Protein AF-D2EF25-F1 (afdb_monomer)

Sequence (91 aa):
MKTSRKYRVGRKSLLSLSIIGAAVGIMIIAIITFNYISFADSGFYYNGVKIGGSTLSHQIDDDIYIIAVAVVLVCSSLFLLIKSLRNKRHQ

Solvent-accessible surface area (backbone atoms only — not comparable to full-atom values): 5177 Å² total; per-residue (Å²): 136,87,83,77,79,72,81,77,72,49,72,69,58,53,47,52,51,20,52,51,37,31,52,54,20,52,50,53,48,50,53,53,52,49,50,52,53,51,52,68,73,64,56,45,61,58,97,88,40,78,52,61,63,66,62,46,53,56,51,49,60,59,48,50,55,54,43,51,52,25,50,51,40,26,51,53,16,50,51,52,42,51,52,56,55,55,63,58,75,81,111

Mean predicted aligned erro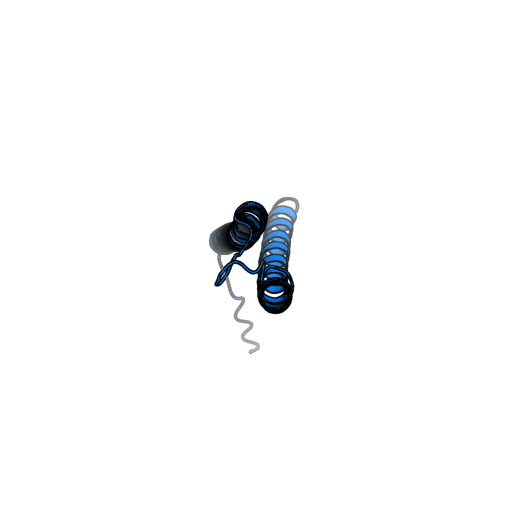r: 11.47 Å

Secondary structure (DSSP, 8-state):
----------HHHHHHHHHHHHHHHHHHHHHHHHHHHHHHHH--EETTEE-TTHHHHHHHHHHHHHHHHHHHHHHHHHHHHHHHHHTTTT-

Organism: NCBI:txid662760

pLDDT: mean 72.06, std 13.8, range [38.28, 90.94]

Structure (mmCIF, N/CA/C/O backbone):
data_AF-D2EF25-F1
#
_entry.id   AF-D2EF25-F1
#
loop_
_atom_site.group_PDB
_atom_site.id
_atom_site.type_symbol
_atom_site.label_atom_id
_atom_site.label_alt_id
_atom_site.label_comp_id
_atom_site.label_asym_id
_atom_site.label_entity_id
_atom_site.label_seq_id
_atom_site.pdbx_PDB_ins_code
_atom_site.Cartn_x
_atom_site.Cartn_y
_atom_site.Cartn_z
_atom_site.occupancy
_atom_site.B_iso_or_equiv
_atom_site.auth_seq_id
_atom_site.auth_comp_id
_atom_site.auth_asym_id
_atom_site.auth_atom_id
_atom_site.pdbx_PDB_model_num
ATOM 1 N N . MET A 1 1 ? -35.337 -18.819 22.976 1.00 38.28 1 MET A N 1
ATOM 2 C CA . MET A 1 1 ? -33.986 -18.383 23.409 1.00 38.28 1 MET A CA 1
ATOM 3 C C . MET A 1 1 ? -33.208 -17.879 22.195 1.00 38.28 1 MET A C 1
ATOM 5 O O . MET A 1 1 ? -32.850 -18.682 21.349 1.00 38.28 1 MET A O 1
ATOM 9 N N . LYS A 1 2 ? -32.999 -16.561 22.049 1.00 38.66 2 LYS A N 1
ATOM 10 C CA . LYS A 1 2 ? -32.172 -15.987 20.968 1.00 38.66 2 LYS A CA 1
ATOM 11 C C . LYS A 1 2 ? -30.726 -15.880 21.460 1.00 38.66 2 LYS A C 1
ATOM 13 O O . LYS A 1 2 ? -30.382 -14.946 22.178 1.00 38.66 2 LYS A O 1
ATOM 18 N N . THR A 1 3 ? -29.883 -16.844 21.101 1.00 46.19 3 THR A N 1
ATOM 19 C CA . THR A 1 3 ? -28.446 -16.825 21.407 1.00 46.19 3 THR A CA 1
ATOM 20 C C . THR A 1 3 ? -27.731 -15.836 20.488 1.00 46.19 3 THR A C 1
ATOM 22 O O . THR A 1 3 ? -27.136 -16.209 19.481 1.00 46.19 3 THR A O 1
ATOM 25 N N . SER A 1 4 ? -27.788 -14.548 20.824 1.00 46.88 4 SER A N 1
ATOM 26 C CA . SER A 1 4 ? -26.919 -13.546 20.209 1.00 46.88 4 SER A CA 1
ATOM 27 C C . SER A 1 4 ? -25.520 -13.693 20.820 1.00 46.88 4 SER A C 1
ATOM 29 O O . SER A 1 4 ? -25.204 -13.085 21.844 1.00 46.88 4 SER A O 1
ATOM 31 N N . ARG A 1 5 ? -24.681 -14.560 20.232 1.00 46.47 5 ARG A N 1
ATOM 32 C CA . ARG A 1 5 ? -23.237 -14.581 20.518 1.00 46.47 5 ARG A CA 1
ATOM 33 C C . ARG A 1 5 ? -22.660 -13.254 20.028 1.00 46.47 5 ARG A C 1
ATOM 35 O O . ARG A 1 5 ? -22.271 -13.115 18.875 1.00 46.47 5 ARG A O 1
ATOM 42 N N . LYS A 1 6 ? -22.628 -12.252 20.908 1.00 49.59 6 LYS A N 1
ATOM 43 C CA . LYS A 1 6 ? -21.829 -11.043 20.702 1.00 49.59 6 LYS A CA 1
ATOM 44 C C . LYS A 1 6 ? -20.372 -11.485 20.601 1.00 49.59 6 LYS A C 1
ATOM 46 O O . LYS A 1 6 ? -19.784 -11.872 21.609 1.00 49.59 6 LYS A O 1
ATOM 51 N N . TYR A 1 7 ? -19.805 -11.432 19.400 1.00 54.47 7 TYR A N 1
ATOM 52 C CA . TYR A 1 7 ? -18.371 -11.552 19.168 1.00 54.47 7 TYR A CA 1
ATOM 53 C C . TYR A 1 7 ? -17.664 -10.465 19.995 1.00 54.47 7 TYR A C 1
ATOM 55 O O . TYR A 1 7 ? -17.551 -9.314 19.578 1.00 54.47 7 TYR A O 1
ATOM 63 N N . ARG A 1 8 ? -17.236 -10.800 21.218 1.00 52.06 8 ARG A N 1
ATOM 64 C CA . ARG A 1 8 ? -16.350 -9.962 22.036 1.00 52.06 8 ARG A CA 1
ATOM 65 C C . ARG A 1 8 ? -14.936 -10.094 21.474 1.00 52.06 8 ARG A C 1
ATOM 67 O O . ARG A 1 8 ? -14.050 -10.634 22.123 1.00 52.06 8 ARG A O 1
ATOM 74 N N . VAL A 1 9 ? -14.716 -9.599 20.259 1.00 58.94 9 VAL A N 1
ATOM 75 C CA . VAL A 1 9 ? -13.355 -9.276 19.830 1.00 58.94 9 VAL A CA 1
ATOM 76 C C . VAL A 1 9 ? -12.934 -8.120 20.733 1.00 58.94 9 VAL A C 1
ATOM 78 O O . VAL A 1 9 ? -13.530 -7.041 20.690 1.00 58.94 9 VAL A O 1
ATOM 81 N N . GLY A 1 10 ? -12.022 -8.376 21.674 1.00 61.66 10 GLY A N 1
ATOM 82 C CA . GLY A 1 10 ? -11.612 -7.370 22.651 1.00 61.66 10 GLY A CA 1
ATOM 83 C C . GLY A 1 10 ? -11.160 -6.099 21.930 1.00 61.66 10 GLY A C 1
ATOM 84 O O . GLY A 1 10 ? -10.426 -6.182 20.952 1.00 61.66 10 GLY A O 1
ATOM 85 N N . ARG A 1 11 ? -11.576 -4.911 22.392 1.00 63.16 11 ARG A N 1
ATOM 86 C CA . ARG A 1 11 ? -11.231 -3.622 21.747 1.00 63.16 11 ARG A CA 1
ATOM 87 C C . ARG A 1 11 ? -9.729 -3.473 21.449 1.00 63.16 11 ARG A C 1
ATOM 89 O 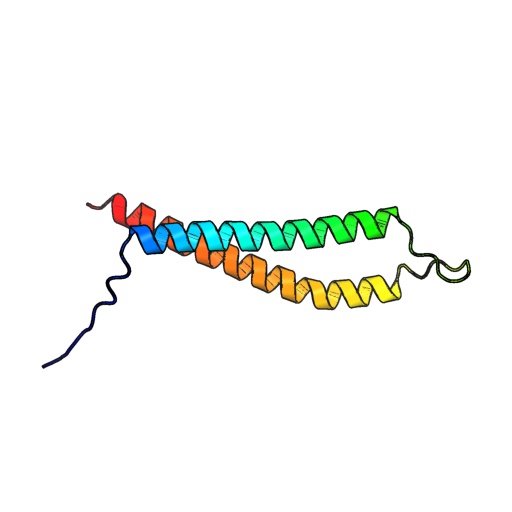O . ARG A 1 11 ? -9.371 -2.888 20.434 1.00 63.16 11 ARG A O 1
ATOM 96 N N . LYS A 1 12 ? -8.863 -4.034 22.304 1.00 66.38 12 LYS A N 1
ATOM 97 C CA . LYS A 1 12 ? -7.405 -4.081 22.095 1.00 66.38 12 LYS A CA 1
ATOM 98 C C . LYS A 1 12 ? -7.011 -4.891 20.849 1.00 66.38 12 LYS A C 1
ATOM 100 O O . LYS A 1 12 ? -6.158 -4.444 20.099 1.00 66.38 12 LYS A O 1
ATOM 105 N N . SER A 1 13 ? -7.683 -6.017 20.606 1.00 70.19 13 SER A N 1
ATOM 106 C CA . SER A 1 13 ? -7.485 -6.879 19.433 1.00 70.19 13 SER A CA 1
ATOM 107 C C . SER A 1 13 ? -7.987 -6.225 18.136 1.00 70.19 13 SER A C 1
ATOM 109 O O . SER A 1 13 ? -7.348 -6.356 17.098 1.00 70.19 13 SER A O 1
ATOM 111 N N . LEU A 1 14 ? -9.073 -5.444 18.190 1.00 71.88 14 LEU A N 1
ATOM 112 C CA . LEU A 1 14 ? -9.544 -4.662 17.035 1.00 71.88 14 LEU A CA 1
ATOM 113 C C . LEU A 1 14 ? -8.579 -3.528 16.660 1.00 71.88 14 LEU A C 1
ATOM 115 O O . LEU A 1 14 ? -8.326 -3.305 15.479 1.00 71.88 14 LEU A O 1
ATOM 119 N N . LEU A 1 15 ? -8.023 -2.830 17.656 1.00 77.19 15 LEU A N 1
ATOM 120 C CA . LEU A 1 15 ? -7.027 -1.782 17.419 1.00 77.19 15 LEU A CA 1
ATOM 121 C C . LEU A 1 15 ? -5.737 -2.358 16.827 1.00 77.19 15 LEU A C 1
ATOM 123 O O . LEU A 1 15 ? -5.263 -1.839 15.820 1.00 77.19 15 LEU A O 1
ATOM 127 N N . SER A 1 16 ? -5.209 -3.452 17.384 1.00 80.00 16 SER A N 1
ATOM 128 C CA . SER A 1 16 ? -4.009 -4.096 16.836 1.00 80.00 16 SER A CA 1
ATOM 129 C C . SER A 1 16 ? -4.225 -4.572 15.401 1.00 80.00 16 SER A C 1
ATOM 131 O O . SER A 1 16 ? -3.371 -4.338 14.554 1.00 80.00 16 SER A O 1
ATOM 133 N N . LEU A 1 17 ? -5.388 -5.163 15.104 1.00 78.75 17 LEU A N 1
ATOM 134 C CA . LEU A 1 17 ? -5.711 -5.625 13.755 1.00 78.75 17 LEU A CA 1
ATOM 135 C C . LEU A 1 17 ? -5.795 -4.458 12.758 1.00 78.75 17 LEU A C 1
ATOM 137 O O . LEU A 1 17 ? -5.277 -4.566 11.653 1.00 78.75 17 LEU A O 1
ATOM 141 N N . SER A 1 18 ? -6.382 -3.325 13.164 1.00 83.12 18 SER A N 1
ATOM 142 C CA . SER A 1 18 ? -6.443 -2.127 12.317 1.00 83.12 18 SER A CA 1
ATOM 143 C C . SER A 1 18 ? -5.068 -1.503 12.056 1.00 83.12 18 SER A C 1
ATOM 145 O O . SER A 1 18 ? -4.785 -1.080 10.942 1.00 83.12 18 SER A O 1
ATOM 147 N N . ILE A 1 19 ? -4.181 -1.478 13.054 1.00 84.50 19 ILE A N 1
ATOM 148 C CA . ILE A 1 19 ? -2.830 -0.926 12.886 1.00 84.50 19 ILE A CA 1
ATOM 149 C C . ILE A 1 19 ? -2.012 -1.817 11.949 1.00 84.50 19 ILE A C 1
ATOM 151 O O . ILE A 1 19 ? -1.371 -1.312 11.032 1.00 84.50 19 ILE A O 1
ATOM 155 N N . ILE A 1 20 ? -2.082 -3.138 12.139 1.00 87.44 20 ILE A N 1
ATOM 156 C CA . ILE A 1 20 ? -1.384 -4.107 11.287 1.00 87.44 20 ILE A CA 1
ATOM 157 C C . ILE A 1 20 ? -1.911 -4.030 9.849 1.00 87.44 20 ILE A C 1
ATOM 159 O O . ILE A 1 20 ? -1.114 -3.946 8.920 1.00 87.44 20 ILE A O 1
ATOM 163 N N . GLY A 1 21 ? -3.233 -3.991 9.656 1.00 84.56 21 GLY A N 1
ATOM 164 C CA . GLY A 1 21 ? -3.835 -3.874 8.326 1.00 84.56 21 GLY A CA 1
ATOM 165 C C . GLY A 1 21 ? -3.422 -2.593 7.595 1.00 84.56 21 GLY A C 1
ATOM 166 O O . GLY A 1 21 ? -3.054 -2.645 6.424 1.00 84.56 21 GLY A O 1
ATOM 167 N N . ALA A 1 22 ? -3.390 -1.452 8.290 1.00 86.06 22 ALA A N 1
ATOM 168 C CA . ALA A 1 22 ? -2.907 -0.201 7.709 1.00 86.06 22 ALA A CA 1
ATOM 169 C C . ALA A 1 22 ? -1.409 -0.262 7.353 1.00 86.06 22 ALA A C 1
ATOM 171 O O . ALA A 1 22 ? -1.028 0.148 6.259 1.00 86.06 22 ALA A O 1
ATOM 172 N N . ALA A 1 23 ? -0.571 -0.809 8.241 1.00 87.25 23 ALA A N 1
ATOM 173 C CA . ALA A 1 23 ? 0.869 -0.931 8.011 1.00 87.25 23 ALA A CA 1
ATOM 174 C C . ALA A 1 23 ? 1.191 -1.831 6.807 1.00 87.25 23 ALA A C 1
ATOM 176 O O . ALA A 1 23 ? 1.989 -1.450 5.953 1.00 87.25 23 ALA A O 1
ATOM 177 N N . VAL A 1 24 ? 0.529 -2.989 6.702 1.00 90.00 24 VAL A N 1
ATOM 178 C CA . VAL A 1 24 ? 0.704 -3.921 5.578 1.00 90.00 24 VAL A CA 1
ATOM 179 C C . VAL A 1 24 ? 0.270 -3.277 4.262 1.00 90.00 24 VAL A C 1
ATOM 181 O O . VAL A 1 24 ? 1.005 -3.349 3.280 1.00 90.00 24 VAL A O 1
ATOM 184 N N . GLY A 1 25 ? -0.881 -2.598 4.236 1.00 87.06 25 GLY A N 1
ATOM 185 C CA . GLY A 1 25 ? -1.360 -1.935 3.023 1.00 87.06 25 GLY A CA 1
ATOM 186 C C . GLY A 1 25 ? -0.426 -0.820 2.538 1.00 87.06 25 GLY A C 1
ATOM 187 O O . GLY A 1 25 ? -0.115 -0.759 1.351 1.00 87.06 25 GLY A O 1
ATOM 188 N N . ILE A 1 26 ? 0.095 0.008 3.451 1.00 88.12 26 ILE A N 1
ATOM 189 C CA . ILE A 1 26 ? 1.080 1.053 3.118 1.00 88.12 26 ILE A CA 1
ATOM 190 C C . ILE A 1 26 ? 2.384 0.437 2.597 1.00 88.12 26 ILE A C 1
ATOM 192 O O . ILE A 1 26 ? 2.938 0.928 1.616 1.00 88.12 26 ILE A O 1
ATOM 196 N N . MET A 1 27 ? 2.858 -0.650 3.214 1.00 90.94 27 MET A N 1
ATOM 197 C 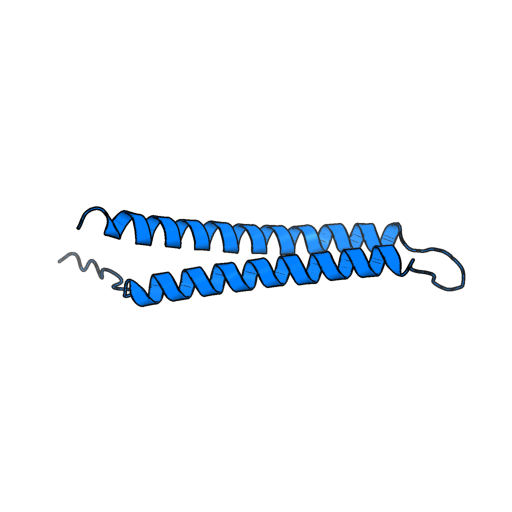CA . MET A 1 27 ? 4.076 -1.341 2.785 1.00 90.94 27 MET A CA 1
ATOM 198 C C . MET A 1 27 ? 3.953 -1.870 1.350 1.00 90.94 27 MET A C 1
ATOM 200 O O . MET A 1 27 ? 4.868 -1.678 0.554 1.00 90.94 27 MET A O 1
ATOM 204 N N . ILE A 1 28 ? 2.819 -2.485 1.000 1.00 86.88 28 ILE A N 1
ATOM 205 C CA . ILE A 1 28 ? 2.562 -2.994 -0.357 1.00 86.88 28 ILE A CA 1
ATOM 206 C C . ILE A 1 28 ? 2.591 -1.849 -1.376 1.00 86.88 28 ILE A C 1
ATOM 208 O O . ILE A 1 28 ? 3.301 -1.939 -2.376 1.00 86.88 28 ILE A O 1
ATOM 212 N N . ILE A 1 29 ? 1.887 -0.747 -1.096 1.00 85.31 29 ILE A N 1
ATOM 213 C CA . ILE A 1 29 ? 1.865 0.433 -1.975 1.00 85.31 29 ILE A CA 1
ATOM 214 C C . ILE A 1 29 ? 3.281 0.999 -2.157 1.00 85.31 29 ILE A C 1
ATOM 216 O O . ILE A 1 29 ? 3.670 1.335 -3.276 1.00 85.31 29 ILE A O 1
ATOM 220 N N . ALA A 1 30 ? 4.071 1.070 -1.081 1.00 85.62 30 ALA A N 1
ATOM 221 C CA . ALA A 1 30 ? 5.437 1.583 -1.127 1.00 85.62 30 ALA A CA 1
ATOM 222 C C . ALA A 1 30 ? 6.372 0.697 -1.965 1.00 85.62 30 ALA A C 1
ATOM 224 O O . ALA A 1 30 ? 7.131 1.227 -2.771 1.00 85.62 30 ALA A O 1
ATOM 225 N N . ILE A 1 31 ? 6.292 -0.632 -1.821 1.00 86.81 31 ILE A N 1
ATOM 226 C CA . ILE A 1 31 ? 7.099 -1.582 -2.606 1.00 86.81 31 ILE A CA 1
ATOM 227 C C . ILE A 1 31 ? 6.773 -1.460 -4.096 1.00 86.81 31 ILE A C 1
ATOM 229 O O . ILE A 1 31 ? 7.682 -1.347 -4.915 1.00 86.81 31 ILE A O 1
ATOM 233 N N . ILE A 1 32 ? 5.484 -1.436 -4.442 1.00 84.19 32 ILE A N 1
ATOM 234 C CA . ILE A 1 32 ? 5.037 -1.313 -5.834 1.00 84.19 32 ILE A CA 1
ATOM 235 C C . ILE A 1 32 ? 5.509 0.022 -6.423 1.00 84.19 32 ILE A C 1
ATOM 237 O O . ILE A 1 32 ? 6.134 0.050 -7.479 1.00 84.19 32 ILE A O 1
ATOM 241 N N . THR A 1 33 ? 5.305 1.126 -5.701 1.00 81.69 33 THR A N 1
ATOM 242 C CA . THR A 1 33 ? 5.751 2.460 -6.137 1.00 81.69 33 THR A CA 1
ATOM 243 C C . THR A 1 33 ? 7.271 2.522 -6.314 1.00 81.69 33 THR A C 1
ATOM 245 O O . THR A 1 33 ? 7.754 3.088 -7.293 1.00 81.69 33 THR A O 1
ATOM 248 N N . PHE A 1 34 ? 8.041 1.919 -5.403 1.00 81.81 34 PHE A N 1
ATOM 249 C CA . PHE A 1 34 ? 9.500 1.879 -5.500 1.00 81.81 34 PHE A CA 1
ATOM 250 C C . PHE A 1 34 ? 9.971 1.069 -6.714 1.00 81.81 34 PHE A C 1
ATOM 252 O O . PHE A 1 34 ? 10.872 1.510 -7.427 1.00 81.81 34 PHE A O 1
ATOM 259 N N . ASN A 1 35 ? 9.322 -0.066 -6.994 1.00 77.38 35 ASN A N 1
ATOM 260 C CA . ASN A 1 35 ? 9.575 -0.832 -8.211 1.00 77.38 35 ASN A CA 1
ATOM 261 C C . ASN A 1 35 ? 9.300 0.018 -9.455 1.00 77.38 35 ASN A C 1
ATOM 263 O O . ASN A 1 35 ? 10.161 0.093 -10.323 1.00 77.38 35 ASN A O 1
ATOM 267 N N . TYR A 1 36 ? 8.179 0.743 -9.518 1.00 73.81 36 TYR A N 1
ATOM 268 C CA . TYR A 1 36 ? 7.891 1.631 -10.649 1.00 73.81 36 TYR A CA 1
ATOM 269 C C . TYR A 1 36 ? 8.945 2.717 -10.859 1.00 73.81 36 TYR A C 1
ATOM 271 O O . TYR A 1 36 ? 9.365 2.952 -11.991 1.00 73.81 36 TYR A O 1
ATOM 279 N N . ILE A 1 37 ? 9.404 3.351 -9.779 1.00 72.25 37 ILE A N 1
ATOM 280 C CA . ILE A 1 37 ? 10.459 4.368 -9.846 1.00 72.25 37 ILE A CA 1
ATOM 281 C C . ILE A 1 37 ? 11.767 3.746 -10.355 1.00 72.25 37 ILE A C 1
ATOM 283 O O . ILE A 1 37 ? 12.398 4.298 -11.253 1.00 72.25 37 ILE A O 1
ATOM 287 N N . SER A 1 38 ? 12.144 2.569 -9.847 1.00 69.94 38 SER A N 1
ATOM 288 C CA . SER A 1 38 ? 13.350 1.857 -10.286 1.00 69.94 38 SER A CA 1
ATOM 289 C C . SER A 1 38 ? 13.269 1.405 -11.750 1.00 69.94 38 SER A C 1
ATOM 291 O O . SER A 1 38 ? 14.255 1.495 -12.481 1.00 69.94 38 SER A O 1
ATOM 293 N N . PHE A 1 39 ? 12.095 0.976 -12.219 1.00 68.00 39 PHE A N 1
ATOM 294 C CA . PHE A 1 39 ? 11.853 0.623 -13.622 1.00 68.00 39 PHE A CA 1
ATOM 295 C C . PHE A 1 39 ? 11.904 1.845 -14.552 1.00 68.00 39 PHE A C 1
ATOM 297 O O . PHE A 1 39 ? 12.437 1.752 -15.660 1.00 68.00 39 PHE A O 1
ATOM 304 N N . ALA A 1 40 ? 11.378 2.990 -14.108 1.00 66.56 40 ALA A N 1
ATOM 305 C CA . ALA A 1 40 ? 11.435 4.239 -14.862 1.00 66.56 40 ALA A CA 1
ATOM 306 C C . ALA A 1 40 ? 12.878 4.745 -15.026 1.00 66.56 40 ALA A C 1
ATOM 308 O O . ALA A 1 40 ? 13.235 5.228 -16.102 1.00 66.56 40 ALA A O 1
ATOM 309 N N . ASP A 1 41 ? 13.702 4.586 -13.987 1.00 68.00 41 ASP A N 1
ATOM 310 C CA . ASP A 1 41 ? 15.103 5.019 -13.970 1.00 68.00 41 ASP A CA 1
ATOM 311 C C . ASP A 1 41 ? 16.030 4.052 -14.730 1.00 68.00 41 ASP A C 1
ATOM 313 O O . ASP A 1 41 ? 16.932 4.466 -15.455 1.00 68.00 41 ASP A O 1
ATOM 317 N N . SER A 1 42 ? 15.767 2.743 -14.644 1.00 61.56 42 SER A N 1
ATOM 318 C CA . SER A 1 42 ? 16.628 1.711 -15.244 1.00 61.56 42 SER A CA 1
ATOM 319 C C . SER A 1 42 ? 16.485 1.551 -16.758 1.00 61.56 42 SER A C 1
ATOM 321 O O . SER A 1 42 ? 17.322 0.878 -17.352 1.00 61.56 42 SER A O 1
ATOM 323 N N . GLY A 1 43 ? 15.476 2.169 -17.388 1.00 59.44 43 GLY A N 1
ATOM 324 C CA . GLY A 1 43 ? 15.269 2.156 -18.837 1.00 59.44 43 GLY A CA 1
ATOM 325 C C . GLY A 1 43 ? 15.408 0.754 -19.435 1.00 59.44 43 GLY A C 1
ATOM 326 O O . GLY A 1 43 ? 16.456 0.416 -19.956 1.00 59.44 43 GLY A O 1
ATOM 327 N N . PHE A 1 44 ? 14.371 -0.081 -19.381 1.00 64.00 44 PHE A N 1
ATOM 328 C CA . PHE A 1 44 ? 14.464 -1.471 -19.847 1.00 64.00 44 PHE A CA 1
ATOM 329 C C . PHE A 1 44 ? 14.896 -1.588 -21.323 1.00 64.00 44 PHE A C 1
ATOM 331 O O . PHE A 1 44 ? 14.108 -1.324 -22.238 1.00 64.00 44 PHE A O 1
ATOM 338 N N . TYR A 1 45 ? 16.143 -2.021 -21.541 1.00 61.75 45 TYR A N 1
ATOM 339 C CA . TYR A 1 45 ? 16.704 -2.382 -22.843 1.00 61.75 45 TYR A CA 1
ATOM 340 C C . TYR A 1 45 ? 16.824 -3.902 -22.941 1.00 61.75 45 TYR A C 1
ATOM 342 O O . TYR A 1 45 ? 17.465 -4.540 -22.109 1.00 61.75 45 TYR A O 1
ATOM 350 N N . TYR A 1 46 ? 16.253 -4.486 -23.988 1.00 57.34 46 TYR A N 1
ATOM 351 C CA . TYR A 1 46 ? 16.478 -5.884 -24.338 1.00 57.34 46 TYR A CA 1
ATOM 352 C C . TYR A 1 46 ? 17.029 -5.917 -25.758 1.00 57.34 46 TYR A C 1
ATOM 354 O O . TYR A 1 46 ? 16.434 -5.355 -26.679 1.00 57.34 46 TYR A O 1
ATOM 362 N N . ASN A 1 47 ? 18.204 -6.523 -25.925 1.00 64.75 47 ASN A N 1
ATOM 363 C CA . ASN A 1 47 ? 18.907 -6.603 -27.206 1.00 64.75 47 ASN A CA 1
ATOM 364 C C . ASN A 1 47 ? 19.125 -5.231 -27.898 1.00 64.75 47 ASN A C 1
ATOM 366 O O . ASN A 1 47 ? 18.994 -5.108 -29.112 1.00 64.75 47 ASN A O 1
ATOM 370 N N . GLY A 1 48 ? 19.404 -4.178 -27.117 1.00 67.69 48 GLY A N 1
ATOM 371 C CA . GLY A 1 48 ? 19.639 -2.814 -27.620 1.00 67.69 48 GLY A CA 1
ATOM 372 C C . GLY A 1 48 ? 18.379 -2.002 -27.950 1.00 67.69 48 GLY A C 1
ATOM 373 O O . GLY A 1 48 ? 18.486 -0.824 -28.282 1.00 67.69 48 GLY A O 1
ATOM 374 N N . VAL A 1 49 ? 17.184 -2.586 -27.816 1.00 60.66 49 VAL A N 1
ATOM 375 C CA . VAL A 1 49 ? 15.903 -1.908 -28.054 1.00 60.66 49 VAL A CA 1
ATOM 376 C C . VAL A 1 49 ? 15.249 -1.568 -26.716 1.00 60.66 49 VAL A C 1
ATOM 378 O O . VAL A 1 49 ? 15.161 -2.415 -25.827 1.00 60.66 49 VAL A O 1
ATOM 381 N N . LYS A 1 50 ? 14.784 -0.322 -26.559 1.00 65.31 50 LYS A N 1
ATOM 382 C CA . LYS A 1 50 ? 14.041 0.125 -25.373 1.00 65.31 50 LYS A CA 1
ATOM 383 C C . LYS A 1 50 ? 12.644 -0.509 -25.393 1.00 65.31 50 LYS A C 1
ATOM 385 O O . LYS A 1 50 ? 11.779 -0.061 -26.139 1.00 65.31 50 LYS A O 1
ATOM 390 N N . ILE A 1 51 ? 12.427 -1.551 -24.589 1.00 66.12 51 ILE A N 1
ATOM 391 C CA . ILE A 1 51 ? 11.151 -2.296 -24.503 1.00 66.12 51 ILE A CA 1
ATOM 392 C C . ILE A 1 51 ? 10.163 -1.632 -23.522 1.00 66.12 51 ILE A C 1
ATOM 394 O O . ILE A 1 51 ? 8.998 -2.005 -23.455 1.00 66.12 51 ILE A O 1
ATOM 398 N N . GLY A 1 52 ? 10.590 -0.583 -22.811 1.00 58.59 52 GLY A N 1
ATOM 399 C CA . GLY A 1 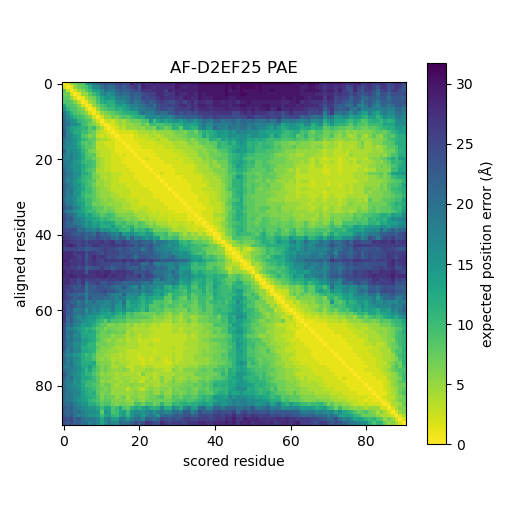52 ? 9.898 0.018 -21.660 1.00 58.59 52 GLY A CA 1
ATOM 400 C C . GLY A 1 52 ? 8.474 0.579 -21.831 1.00 58.59 52 GLY A C 1
ATOM 401 O O . GLY A 1 52 ? 8.008 1.230 -20.907 1.00 58.59 52 GLY A O 1
ATOM 402 N N . GLY A 1 53 ? 7.780 0.369 -22.955 1.00 59.91 53 GLY A N 1
ATOM 403 C CA . GLY A 1 53 ? 6.381 0.777 -23.146 1.00 59.91 53 GLY A CA 1
ATOM 404 C C . GLY A 1 53 ? 5.351 -0.341 -22.932 1.00 59.91 53 GLY A C 1
ATOM 405 O O . GLY A 1 53 ? 4.368 -0.128 -22.231 1.00 59.91 53 GLY A O 1
ATOM 406 N N . SER A 1 54 ? 5.559 -1.528 -23.513 1.00 55.84 54 SER A N 1
ATOM 407 C CA . SER A 1 54 ? 4.521 -2.576 -23.605 1.00 55.84 54 SER A CA 1
ATOM 408 C C . SER A 1 54 ? 4.521 -3.583 -22.450 1.00 55.84 54 SER A C 1
ATOM 410 O O . SER A 1 54 ? 3.466 -4.069 -22.052 1.00 55.84 54 SER A O 1
ATOM 412 N N . THR A 1 55 ? 5.679 -3.889 -21.866 1.00 61.00 55 THR A N 1
ATOM 413 C CA . THR A 1 55 ? 5.759 -4.656 -20.608 1.00 61.00 55 THR A CA 1
ATOM 414 C C . THR A 1 55 ? 5.341 -3.814 -19.410 1.00 61.00 55 THR A C 1
ATOM 416 O O . THR A 1 55 ? 4.714 -4.332 -18.491 1.00 61.00 55 THR A O 1
ATOM 419 N N . LEU A 1 56 ? 5.627 -2.507 -19.453 1.00 59.66 56 LEU A N 1
ATOM 420 C CA . LEU A 1 56 ? 5.224 -1.570 -18.410 1.00 59.66 56 LEU A CA 1
ATOM 421 C C . LEU A 1 56 ? 3.698 -1.436 -18.356 1.00 59.66 56 LEU A C 1
ATOM 423 O O . LEU A 1 56 ? 3.136 -1.495 -17.272 1.00 59.66 56 LEU A O 1
ATOM 427 N N . SER A 1 57 ? 3.014 -1.331 -19.504 1.00 59.34 57 SER A N 1
ATOM 428 C CA . SER A 1 57 ? 1.545 -1.262 -19.534 1.00 59.34 57 SER A CA 1
ATOM 429 C C . SER A 1 57 ?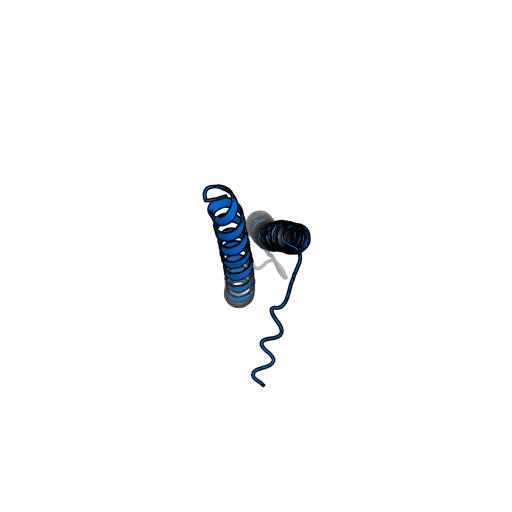 0.884 -2.514 -18.957 1.00 59.34 57 SER A C 1
ATOM 431 O O . SER A 1 57 ? -0.078 -2.393 -18.210 1.00 59.34 57 SER A O 1
ATOM 433 N N . HIS A 1 58 ? 1.431 -3.703 -19.232 1.00 62.25 58 HIS A N 1
ATOM 434 C CA . HIS A 1 58 ? 0.891 -4.943 -18.671 1.00 62.25 58 HIS A CA 1
ATOM 435 C C . HIS A 1 58 ? 1.140 -5.081 -17.161 1.00 62.25 58 HIS A C 1
ATOM 437 O O . HIS A 1 58 ? 0.242 -5.510 -16.445 1.00 62.25 58 HIS A O 1
ATOM 443 N N . GLN A 1 59 ? 2.316 -4.677 -16.663 1.00 64.38 59 GLN A N 1
ATOM 444 C CA . GLN A 1 59 ? 2.572 -4.632 -15.216 1.00 64.38 59 GLN A CA 1
ATOM 445 C C . GLN A 1 59 ? 1.684 -3.608 -14.501 1.00 64.38 59 GLN A C 1
ATOM 447 O O . GLN A 1 59 ? 1.204 -3.888 -13.407 1.00 64.38 59 GLN A O 1
ATOM 452 N N . ILE A 1 60 ? 1.423 -2.457 -15.13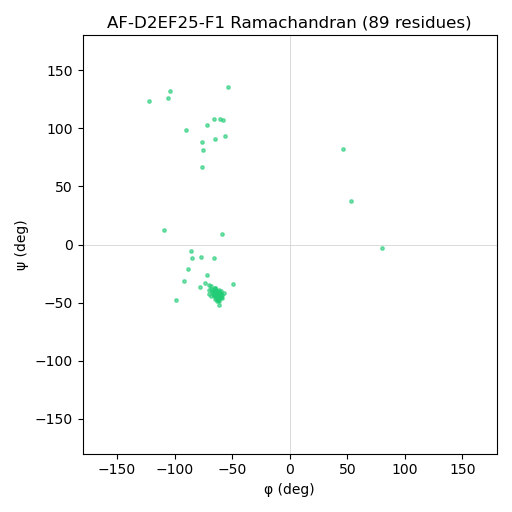3 1.00 68.69 60 ILE A N 1
ATOM 453 C CA . ILE A 1 60 ? 0.528 -1.423 -14.598 1.00 68.69 60 ILE A CA 1
ATOM 454 C C . ILE A 1 60 ? -0.880 -1.979 -14.394 1.00 68.69 60 ILE A C 1
ATOM 456 O O . ILE A 1 60 ? -1.454 -1.763 -13.329 1.00 68.69 60 ILE A O 1
ATOM 460 N N . ASP A 1 61 ? -1.421 -2.724 -15.359 1.00 71.50 61 ASP A N 1
ATOM 461 C CA . ASP A 1 61 ? -2.768 -3.288 -15.241 1.00 71.50 61 ASP A CA 1
ATOM 462 C C . ASP A 1 61 ? -2.886 -4.277 -14.067 1.00 71.50 61 ASP A C 1
ATOM 464 O O . ASP A 1 61 ? -3.833 -4.181 -13.283 1.00 71.50 61 ASP A O 1
ATOM 468 N N . ASP A 1 62 ? -1.912 -5.177 -13.892 1.00 73.31 62 ASP A N 1
ATOM 469 C CA . ASP A 1 62 ? -1.912 -6.155 -12.793 1.00 73.31 62 ASP A CA 1
ATOM 470 C C . ASP A 1 62 ? -1.677 -5.492 -11.424 1.00 73.31 62 ASP A C 1
ATOM 472 O O . ASP A 1 62 ? -2.376 -5.782 -10.443 1.00 73.31 62 ASP A O 1
ATOM 476 N N . ASP A 1 63 ? -0.744 -4.544 -11.346 1.00 75.88 63 ASP A N 1
ATOM 477 C CA . ASP A 1 63 ? -0.424 -3.856 -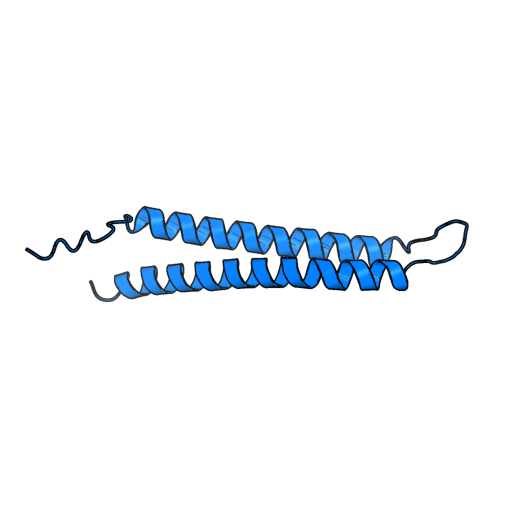10.097 1.00 75.88 63 ASP A CA 1
ATOM 478 C C . ASP A 1 63 ? -1.528 -2.881 -9.667 1.00 75.88 63 ASP A C 1
ATOM 480 O O . ASP A 1 63 ? -1.700 -2.657 -8.465 1.00 75.88 63 ASP A O 1
ATOM 484 N N . ILE A 1 64 ? -2.333 -2.342 -10.595 1.00 80.88 64 ILE A N 1
ATOM 485 C CA . ILE A 1 64 ? -3.511 -1.518 -10.270 1.00 80.88 64 ILE A CA 1
ATOM 486 C C . ILE A 1 64 ? -4.484 -2.295 -9.378 1.00 80.88 64 ILE A C 1
ATOM 488 O O . ILE A 1 64 ? -4.989 -1.736 -8.398 1.00 80.88 64 ILE A O 1
ATOM 492 N N . TYR A 1 65 ? -4.724 -3.580 -9.655 1.00 84.81 65 TYR A N 1
ATOM 493 C CA . TYR A 1 65 ? -5.587 -4.406 -8.805 1.00 84.81 65 TYR A CA 1
ATOM 494 C C . TYR A 1 65 ? -4.989 -4.597 -7.411 1.00 84.81 65 TYR A C 1
ATOM 496 O O . TYR A 1 65 ? -5.702 -4.492 -6.409 1.00 84.81 65 TYR A O 1
ATOM 504 N N . ILE A 1 66 ? -3.679 -4.830 -7.327 1.00 83.75 66 ILE A N 1
ATOM 505 C CA . ILE A 1 66 ? -2.980 -5.021 -6.050 1.00 83.75 66 ILE A CA 1
ATOM 506 C C . ILE A 1 66 ? -3.018 -3.730 -5.222 1.00 83.75 66 ILE A C 1
ATOM 508 O O . ILE A 1 66 ? -3.333 -3.767 -4.028 1.00 83.75 66 ILE A O 1
ATOM 512 N N . ILE A 1 67 ? -2.778 -2.578 -5.855 1.00 84.56 67 ILE A N 1
ATOM 513 C CA . ILE A 1 67 ? -2.894 -1.258 -5.225 1.00 84.56 67 ILE A CA 1
ATOM 514 C C . ILE A 1 67 ? -4.332 -1.024 -4.760 1.00 84.56 67 ILE A C 1
ATOM 516 O O . ILE A 1 67 ? -4.536 -0.603 -3.622 1.00 84.56 67 ILE A O 1
ATOM 520 N N . ALA A 1 68 ? -5.338 -1.334 -5.581 1.00 86.19 68 ALA A N 1
ATOM 521 C CA . ALA A 1 68 ? -6.741 -1.167 -5.210 1.00 86.19 68 ALA A CA 1
ATOM 522 C C . ALA A 1 68 ? -7.103 -1.994 -3.964 1.00 86.19 68 ALA A C 1
ATOM 524 O O . ALA A 1 68 ? -7.713 -1.470 -3.028 1.00 86.19 68 ALA A O 1
ATOM 525 N N . VAL A 1 69 ? -6.670 -3.257 -3.898 1.00 88.19 69 VAL A N 1
ATOM 526 C CA . VAL A 1 69 ? -6.872 -4.116 -2.720 1.00 88.19 69 VAL A CA 1
ATOM 527 C C . VAL A 1 69 ? -6.145 -3.557 -1.495 1.00 88.19 69 VAL A C 1
ATOM 529 O O . VAL A 1 69 ? -6.730 -3.495 -0.410 1.00 88.19 69 VAL A O 1
ATOM 532 N N . ALA A 1 70 ? -4.901 -3.097 -1.653 1.00 86.75 70 ALA A N 1
ATOM 533 C CA . ALA A 1 70 ? -4.136 -2.487 -0.568 1.00 86.75 70 ALA A CA 1
ATOM 534 C C . ALA A 1 70 ? -4.810 -1.208 -0.042 1.00 86.75 70 ALA A C 1
ATOM 536 O O . ALA A 1 70 ? -4.929 -1.029 1.171 1.00 86.75 70 ALA A O 1
ATOM 537 N N . VAL A 1 71 ? -5.335 -0.354 -0.924 1.00 88.44 71 VAL A N 1
ATOM 538 C CA . VAL A 1 71 ? -6.092 0.849 -0.548 1.00 88.44 71 VAL A CA 1
ATOM 539 C C . VAL A 1 71 ? -7.362 0.476 0.213 1.00 88.44 71 VAL A C 1
ATOM 541 O O . VAL A 1 71 ? -7.616 1.031 1.282 1.00 88.44 71 VAL A O 1
ATOM 544 N N . VAL A 1 72 ? -8.131 -0.508 -0.264 1.00 89.88 72 VAL A N 1
ATOM 545 C CA . VAL A 1 72 ? -9.332 -0.993 0.439 1.00 89.88 72 VAL A CA 1
ATOM 546 C C . VAL A 1 72 ? -8.983 -1.519 1.833 1.00 89.88 72 VAL A C 1
ATOM 548 O O . VAL A 1 72 ? -9.707 -1.235 2.795 1.00 89.88 72 VAL A O 1
ATOM 551 N N . LEU A 1 73 ? -7.864 -2.233 1.976 1.00 88.19 73 LEU A N 1
ATOM 552 C CA . LEU A 1 73 ? -7.364 -2.723 3.261 1.00 88.19 73 LEU A CA 1
ATOM 553 C C . LEU A 1 73 ? -7.024 -1.563 4.213 1.00 88.19 73 LEU A C 1
ATOM 555 O O . LEU A 1 73 ? -7.449 -1.578 5.374 1.00 88.19 73 LEU A O 1
ATOM 559 N N . VAL A 1 74 ? -6.313 -0.539 3.727 1.00 89.44 74 VAL A N 1
ATOM 560 C CA . VAL A 1 74 ? -5.970 0.663 4.507 1.00 89.44 74 VAL A CA 1
ATOM 561 C C . VAL A 1 74 ? -7.234 1.414 4.917 1.00 89.44 74 VAL A C 1
ATOM 563 O O . VAL A 1 74 ? -7.405 1.711 6.099 1.00 89.44 74 VAL A O 1
ATOM 566 N N . CYS A 1 75 ? -8.159 1.667 3.988 1.00 87.88 75 CYS A N 1
ATOM 567 C CA . CYS A 1 75 ? -9.413 2.369 4.263 1.00 87.88 75 CYS A CA 1
ATOM 568 C C . CYS A 1 75 ? -10.281 1.616 5.279 1.00 87.88 75 CYS A C 1
ATOM 570 O O . CYS A 1 75 ? -10.795 2.220 6.222 1.00 87.88 75 CYS A O 1
ATOM 572 N N . SER A 1 76 ? -10.401 0.294 5.137 1.00 87.38 76 SER A N 1
ATOM 573 C CA . SER A 1 76 ? -11.150 -0.555 6.073 1.00 87.38 76 SER A CA 1
ATOM 574 C C . SER A 1 76 ? -10.524 -0.534 7.468 1.00 87.38 76 SER A C 1
ATOM 576 O O . SER A 1 76 ? -11.222 -0.412 8.478 1.00 87.38 76 SER A O 1
ATOM 578 N N . SER A 1 77 ? -9.195 -0.586 7.526 1.00 86.69 77 SER A N 1
ATOM 579 C CA . SER A 1 77 ? -8.431 -0.503 8.768 1.00 86.69 77 SER A CA 1
ATOM 580 C C . SER A 1 77 ? -8.606 0.854 9.450 1.00 86.69 77 SER A C 1
ATOM 582 O O . SER A 1 77 ? -8.910 0.918 10.643 1.00 86.69 77 SER A O 1
ATOM 584 N N . LEU A 1 78 ? -8.513 1.945 8.688 1.00 85.50 78 LEU A N 1
ATOM 585 C CA . LEU A 1 78 ? -8.708 3.306 9.181 1.00 85.50 78 LEU A CA 1
ATOM 586 C C . LEU A 1 78 ? -10.139 3.518 9.690 1.00 85.50 78 LEU A C 1
ATOM 588 O O . LEU A 1 78 ? -10.347 4.108 10.750 1.00 85.50 78 LEU A O 1
ATOM 592 N N . PHE A 1 79 ? -11.132 2.978 8.982 1.00 86.44 79 PHE A N 1
ATOM 593 C CA . PHE A 1 79 ? -12.529 3.022 9.401 1.00 86.44 79 PHE A CA 1
ATOM 594 C C . PHE A 1 79 ? -12.744 2.314 10.746 1.00 86.44 79 PHE A C 1
ATOM 596 O O . PHE A 1 79 ? -13.390 2.863 11.645 1.00 86.44 79 PHE A O 1
ATOM 603 N N . LEU A 1 80 ? -12.165 1.121 10.925 1.00 82.31 80 LEU A N 1
ATOM 604 C CA . LEU A 1 80 ? -12.213 0.397 12.198 1.00 82.31 80 LEU A CA 1
ATOM 605 C C . LEU A 1 80 ? -11.505 1.166 13.320 1.00 82.31 80 LEU A C 1
ATOM 607 O O . LEU A 1 80 ? -12.031 1.226 14.437 1.00 82.31 80 LEU A O 1
ATOM 611 N N . LEU A 1 81 ? -10.367 1.798 13.023 1.00 82.19 81 LEU A N 1
ATOM 612 C CA . LEU A 1 81 ? -9.627 2.634 13.966 1.00 82.19 81 LEU A CA 1
ATOM 613 C C . LEU A 1 81 ? -10.475 3.830 14.424 1.00 82.19 81 LEU A C 1
ATOM 615 O O . LEU A 1 81 ? -10.677 4.020 15.624 1.00 82.19 81 LEU A O 1
ATOM 619 N N . ILE A 1 82 ? -11.043 4.591 13.483 1.00 82.69 82 ILE A N 1
ATOM 620 C CA . ILE A 1 82 ? -11.903 5.750 13.765 1.00 82.69 82 ILE A CA 1
ATOM 621 C C . ILE A 1 82 ? -13.130 5.319 14.569 1.00 82.69 82 ILE A C 1
ATOM 623 O O . ILE A 1 82 ? -13.461 5.950 15.573 1.00 82.69 82 ILE A O 1
ATOM 627 N N . LYS A 1 83 ? -13.787 4.220 14.182 1.00 80.19 83 LYS A N 1
ATOM 628 C CA . LYS A 1 83 ? -14.941 3.678 14.913 1.00 80.19 83 LYS A CA 1
ATOM 629 C C . LYS A 1 83 ? -14.565 3.284 16.343 1.00 80.19 83 LYS A C 1
ATOM 631 O O . LYS A 1 83 ? -15.322 3.569 17.272 1.00 80.19 83 LYS A O 1
ATOM 636 N N . SER A 1 84 ? -13.399 2.667 16.533 1.00 73.12 84 SER A N 1
ATOM 637 C CA . SER A 1 84 ? -12.876 2.297 17.852 1.00 73.12 84 SER A CA 1
ATOM 638 C C . SER A 1 84 ? -12.588 3.530 18.718 1.00 73.12 84 SER A C 1
ATOM 640 O O . SER A 1 84 ? -13.006 3.582 19.876 1.00 73.12 84 SER A O 1
ATOM 642 N N . LEU A 1 85 ? -11.960 4.561 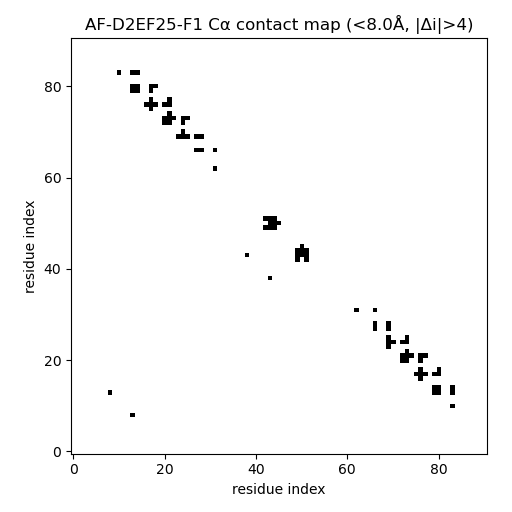18.143 1.00 74.62 85 LEU A N 1
ATOM 643 C CA . LEU A 1 85 ? -11.660 5.826 18.819 1.00 74.62 85 LEU A CA 1
ATOM 644 C C . LEU A 1 85 ? -12.926 6.624 19.161 1.00 74.62 85 LEU A C 1
ATOM 646 O O . LEU A 1 85 ? -13.036 7.164 20.261 1.00 74.62 85 LEU A O 1
ATOM 650 N N . ARG A 1 86 ? -13.916 6.669 18.261 1.00 73.00 86 ARG A N 1
ATOM 651 C CA . ARG A 1 86 ? -15.179 7.391 18.483 1.00 73.00 86 ARG A CA 1
ATOM 652 C C . ARG A 1 86 ? -16.030 6.733 19.569 1.00 73.00 86 ARG A C 1
ATOM 654 O O . ARG A 1 86 ? -16.619 7.429 20.387 1.00 73.00 86 ARG A O 1
ATOM 661 N N . ASN A 1 87 ? -16.009 5.400 19.650 1.00 62.44 87 ASN A N 1
ATOM 662 C CA . ASN A 1 87 ? -16.640 4.637 20.734 1.00 62.44 87 ASN A CA 1
ATOM 663 C C . ASN A 1 87 ? -15.980 4.877 22.112 1.00 62.44 87 ASN A C 1
ATOM 665 O O . ASN A 1 87 ? -16.524 4.464 23.132 1.00 62.44 87 ASN A O 1
ATOM 669 N N . LYS A 1 88 ? -14.807 5.524 22.146 1.00 52.91 88 LYS A N 1
ATOM 670 C CA . LYS A 1 88 ? -14.088 5.922 23.362 1.00 52.91 88 LYS A CA 1
ATOM 671 C C . LYS A 1 88 ? -14.500 7.306 23.886 1.00 52.91 88 LYS A C 1
ATOM 673 O O . LYS A 1 88 ? -14.263 7.568 25.051 1.00 52.91 88 LYS A O 1
ATOM 678 N N . ARG A 1 89 ? -1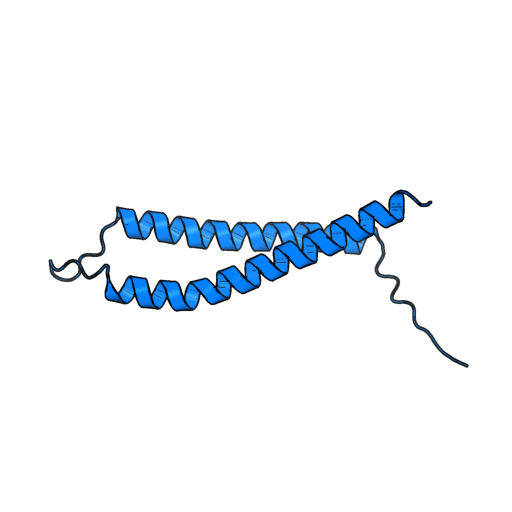5.089 8.181 23.052 1.00 55.41 89 ARG A N 1
ATOM 679 C CA . ARG A 1 89 ? -15.531 9.538 23.457 1.00 55.41 89 ARG A CA 1
ATOM 680 C C . ARG A 1 89 ? -16.931 9.583 24.084 1.00 55.41 89 ARG A C 1
ATOM 682 O O . ARG A 1 89 ? -17.317 10.624 24.592 1.00 55.41 89 ARG A O 1
ATOM 689 N N . HIS A 1 90 ? -17.695 8.494 24.003 1.00 49.69 90 HIS A N 1
ATOM 690 C CA . HIS A 1 90 ? -19.065 8.396 24.530 1.00 49.69 90 HIS A CA 1
ATOM 691 C C . HIS A 1 90 ? -19.177 7.494 25.775 1.00 49.69 90 HIS A C 1
ATOM 693 O O . HIS A 1 90 ? -20.282 7.106 26.146 1.00 49.69 90 HIS A O 1
ATOM 699 N N . GLN A 1 91 ? -18.046 7.122 26.380 1.00 46.66 91 GLN A N 1
ATOM 700 C CA . GLN A 1 91 ? -17.965 6.481 27.696 1.00 46.66 91 GLN A CA 1
ATOM 701 C C . GLN A 1 91 ? -17.254 7.426 28.650 1.00 46.66 91 GLN A C 1
ATOM 703 O O . GLN A 1 91 ? -17.623 7.398 29.839 1.00 46.66 91 GLN A O 1
#

Radius of gyration: 20.67 Å; Cα contacts (8 Å, |Δi|>4): 48; chains: 1; bounding box: 54×28×56 Å

Foldseek 3Di:
DDPPPPPCPDLVNLLVQLVVLQVVLVVLVVVLVVVVVVLVVVQDDDPNDRPSPPVVVVSCVVVVVVNVVSVVSNVVSVVSNVVSVVVVVVD